Protein AF-A0A533VTF3-F1 (afdb_monomer)

Solvent-accessible surface area (backbone atoms only — not comparable to full-atom values): 7508 Å² total; per-residue (Å²): 134,86,76,54,56,72,49,76,43,59,49,99,84,70,46,69,62,28,38,35,45,36,54,82,82,50,96,46,65,35,36,41,32,25,39,70,87,67,48,78,66,32,37,39,39,52,51,90,55,98,87,55,78,64,34,36,38,29,29,40,98,90,36,89,52,34,44,35,46,60,42,75,90,67,39,39,33,38,31,25,42,94,86,39,75,28,34,39,37,36,52,48,94,55,97,54,94,87,53,67,45,79,47,76,79,41,100,64,66,63,65,59,56,53,49,51,51,53,54,49,52,52,54,56,55,61,72,77,107

Foldseek 3Di:
DDAWDKDFDADPVRHTQKIWTWDDPDPWTKIFIAGSVGDTQWIKTWDPDPPDDIKIFIDGPNHTAKIKDDDLLQQFIFIDGVNHTQKTWHQPPDPDPPDIDIDGHDPDDVSVVVVNNVSSVVVSVVVVD

Secondary structure (DSSP, 8-state):
-PPPPEEEEE-TTS-EEEEEEE-SS-SS-EEEEE-TTS-EEEEEEEE--SSS--EEEEEETTEEEEEEEEETTTTEEEEEETTEEEEEEEE-SSS-TT-EEEEE-SS--HHHHHHHHHHHHHHHHHTT-

Mean predicted aligned error: 5.8 Å

Nearest PDB structures (foldseek):
  3c5n-assembly2_B  TM=4.623E-01  e=7.988E-02  Homo sapiens
  4hbr-assembly4_D  TM=6.231E-01  e=2.881E+00  Bacteroides eggerthii DSM 20697
  6iys-assembly1_O-2  TM=2.498E-01  e=8.413E-01  Borreliella burgdorferi B31
  4fr9-assembly1_A  TM=4.194E-01  e=6.428E+00  Bacteroides fragilis NCTC 9343
  1yqf-assembly1_B  TM=2.178E-01  e=7.962E+00  Leishmania major

Radius of gyration: 14.44 Å; Cα contacts (8 Å, |Δi|>4): 236; chains: 1; bounding box: 33×39×39 Å

Sequence (129 aa):
LQFPAKFVVLDAKNAEIMHLNGKLLSIRREFDIYDPSGNLVGIMKKKLVKLIGSEYWVEKSGVDYMRIFGNFVEHDYRMEVDRVQVAQVHRKWVSIRDQFGVSITGNVDPRIVIGAVIAIEHEVTERRH

Structure (mmCIF, N/CA/C/O backbone):
data_AF-A0A533VTF3-F1
#
_entry.id   AF-A0A533VTF3-F1
#
loop_
_atom_site.group_PDB
_atom_site.id
_atom_site.type_symbol
_atom_site.label_at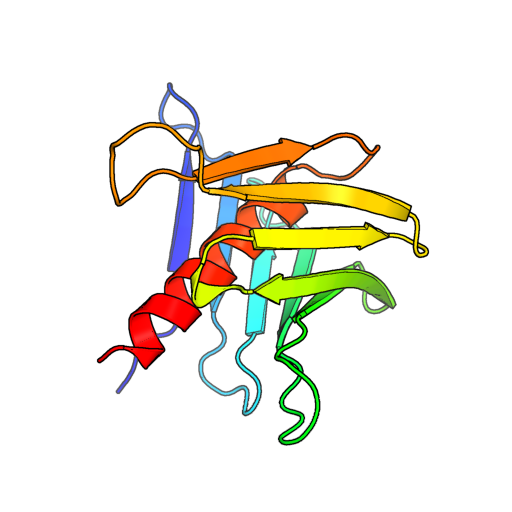om_id
_atom_site.label_alt_id
_atom_site.label_comp_id
_atom_site.label_asym_id
_atom_site.label_entity_id
_atom_site.label_seq_id
_atom_site.pdbx_PDB_ins_code
_atom_site.Cartn_x
_atom_site.Cartn_y
_atom_site.Cartn_z
_atom_site.occupancy
_atom_site.B_iso_or_equiv
_atom_site.auth_seq_id
_atom_site.auth_comp_id
_atom_site.auth_asym_id
_atom_site.auth_atom_id
_atom_site.pdbx_PDB_model_num
ATOM 1 N N . LEU A 1 1 ? 12.158 22.358 6.989 1.00 45.97 1 LEU A N 1
ATOM 2 C CA . LEU A 1 1 ? 11.044 21.926 6.118 1.00 45.97 1 LEU A CA 1
ATOM 3 C C . LEU A 1 1 ? 11.191 20.430 5.889 1.00 45.97 1 LEU A C 1
ATOM 5 O O . LEU A 1 1 ? 12.237 20.029 5.400 1.00 45.97 1 LEU A O 1
ATOM 9 N N . GLN A 1 2 ? 10.211 19.615 6.285 1.00 58.19 2 GLN A N 1
ATOM 10 C CA . GLN A 1 2 ? 10.173 18.203 5.887 1.00 58.19 2 GLN A CA 1
ATOM 11 C C . GLN A 1 2 ? 9.632 18.164 4.456 1.00 58.19 2 GLN A C 1
ATOM 13 O O . GLN A 1 2 ? 8.591 18.760 4.198 1.00 58.19 2 GLN A O 1
ATOM 18 N N . PHE A 1 3 ? 10.360 17.563 3.518 1.00 69.81 3 PHE A N 1
ATOM 19 C CA . PHE A 1 3 ? 9.859 17.358 2.159 1.00 69.81 3 PHE A CA 1
ATOM 20 C C . PH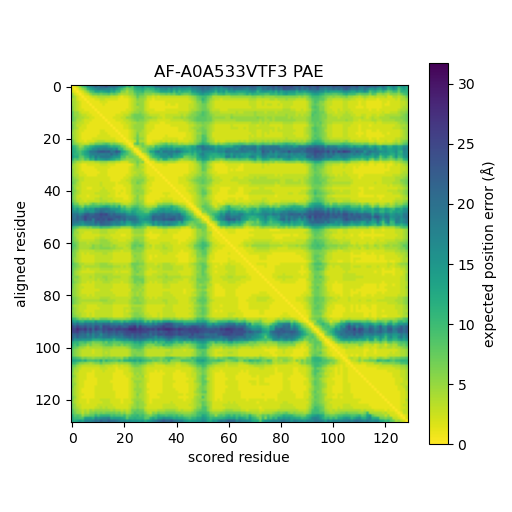E A 1 3 ? 8.912 16.151 2.143 1.00 69.81 3 PHE A C 1
ATOM 22 O O . PHE A 1 3 ? 9.129 15.213 2.912 1.00 69.81 3 PHE A O 1
ATOM 29 N N . PRO A 1 4 ? 7.871 16.151 1.293 1.00 80.94 4 PRO A N 1
ATOM 30 C CA . PRO A 1 4 ? 6.978 15.008 1.205 1.00 80.94 4 PRO A CA 1
ATOM 31 C C . PRO A 1 4 ? 7.747 13.808 0.650 1.00 80.94 4 PRO A C 1
ATOM 33 O O . PRO A 1 4 ? 8.438 13.932 -0.365 1.00 80.94 4 PRO A O 1
ATOM 36 N N . ALA A 1 5 ? 7.630 12.656 1.312 1.00 88.56 5 ALA A N 1
ATOM 37 C CA . ALA A 1 5 ? 8.280 11.432 0.866 1.00 88.56 5 ALA A CA 1
ATOM 38 C C . ALA A 1 5 ? 7.777 11.028 -0.527 1.00 88.56 5 ALA A C 1
ATOM 40 O O . ALA A 1 5 ? 6.579 11.095 -0.810 1.00 88.56 5 ALA A O 1
ATOM 41 N N . LYS A 1 6 ? 8.697 10.600 -1.393 1.00 93.44 6 LYS A N 1
ATOM 42 C CA . LYS A 1 6 ? 8.390 10.075 -2.724 1.00 93.44 6 LYS A CA 1
ATOM 43 C C . LYS A 1 6 ? 9.108 8.755 -2.927 1.00 93.44 6 LYS A C 1
ATOM 45 O O . LYS A 1 6 ? 10.297 8.657 -2.633 1.00 93.44 6 LYS A O 1
ATOM 50 N N . PHE A 1 7 ? 8.393 7.773 -3.459 1.00 96.19 7 PHE A N 1
ATOM 51 C CA . PHE A 1 7 ? 8.939 6.455 -3.769 1.00 96.19 7 PHE A CA 1
ATOM 52 C C . PHE A 1 7 ? 8.577 6.073 -5.197 1.00 96.19 7 PHE A C 1
ATOM 54 O O . PHE A 1 7 ? 7.464 6.339 -5.637 1.00 96.19 7 PHE A O 1
ATOM 61 N N . VAL A 1 8 ? 9.499 5.425 -5.903 1.00 97.81 8 VAL A N 1
ATOM 62 C CA . VAL A 1 8 ? 9.266 4.847 -7.231 1.00 97.81 8 VAL A CA 1
ATOM 63 C C . VAL A 1 8 ? 9.618 3.371 -7.146 1.00 97.81 8 VAL A C 1
ATOM 65 O O . VAL A 1 8 ? 10.669 3.017 -6.610 1.00 97.81 8 VAL A O 1
ATOM 68 N N . VAL A 1 9 ? 8.733 2.511 -7.641 1.00 97.44 9 VAL A N 1
ATOM 69 C CA . VAL A 1 9 ? 8.962 1.068 -7.706 1.00 97.44 9 VAL A CA 1
ATOM 70 C C . VAL A 1 9 ? 9.205 0.679 -9.148 1.00 97.44 9 VAL A C 1
ATOM 72 O O . VAL A 1 9 ? 8.386 0.955 -10.025 1.00 97.44 9 VAL A O 1
ATOM 75 N N . LEU A 1 10 ? 10.341 0.029 -9.366 1.00 97.88 10 LEU A N 1
ATOM 76 C CA . LEU A 1 10 ? 10.808 -0.402 -10.672 1.00 97.88 10 LEU A CA 1
ATOM 77 C C . LEU A 1 10 ? 10.761 -1.927 -10.778 1.00 97.88 10 LEU A C 1
ATOM 79 O O . LEU A 1 10 ? 10.889 -2.636 -9.777 1.00 97.88 10 LEU A O 1
ATOM 83 N N . ASP A 1 11 ? 10.613 -2.429 -11.997 1.00 96.25 11 ASP A N 1
ATOM 84 C CA . ASP A 1 11 ? 10.877 -3.828 -12.308 1.00 96.25 11 ASP A CA 1
ATOM 85 C C . ASP A 1 11 ? 12.386 -4.108 -12.451 1.00 96.25 11 ASP A C 1
ATOM 87 O O . ASP A 1 11 ? 13.237 -3.222 -12.353 1.00 96.25 11 ASP A O 1
ATOM 91 N N . ALA A 1 12 ? 12.735 -5.368 -12.726 1.00 96.50 12 ALA A N 1
ATOM 92 C CA . ALA A 1 12 ? 14.124 -5.793 -12.913 1.00 96.50 12 ALA A CA 1
ATOM 93 C C . ALA A 1 12 ? 14.817 -5.178 -14.148 1.00 96.50 12 ALA A C 1
ATOM 95 O O . ALA A 1 12 ? 16.031 -5.302 -14.296 1.00 96.50 12 ALA A O 1
ATOM 96 N N . LYS A 1 13 ? 14.059 -4.547 -15.051 1.00 97.50 13 LYS A N 1
ATOM 97 C CA . LYS A 1 13 ? 14.547 -3.853 -16.248 1.00 97.50 13 LYS A CA 1
ATOM 98 C C . LYS A 1 13 ? 14.560 -2.329 -16.063 1.00 97.50 13 LYS A C 1
ATOM 100 O O . LYS A 1 13 ? 14.783 -1.618 -17.040 1.00 97.50 13 LYS A O 1
ATOM 105 N N . ASN A 1 14 ? 14.363 -1.834 -14.837 1.00 96.69 14 ASN A N 1
ATOM 106 C CA . ASN A 1 14 ? 14.236 -0.416 -14.488 1.00 96.69 14 ASN A CA 1
ATOM 107 C C . ASN A 1 14 ? 13.014 0.294 -15.099 1.00 96.69 14 ASN A C 1
ATOM 109 O O . ASN A 1 14 ? 12.996 1.523 -15.170 1.00 96.69 14 ASN A O 1
ATOM 113 N N . ALA A 1 15 ? 11.988 -0.442 -15.527 1.00 97.69 15 ALA A N 1
ATOM 114 C CA . ALA A 1 15 ? 10.720 0.155 -15.926 1.00 97.69 15 ALA A CA 1
ATOM 115 C C . ALA A 1 15 ? 9.860 0.442 -14.689 1.00 97.69 15 ALA A C 1
ATOM 117 O O . ALA A 1 15 ? 9.789 -0.370 -13.767 1.00 97.69 15 ALA A O 1
ATOM 118 N N . GLU A 1 16 ? 9.194 1.595 -14.664 1.00 97.88 16 GLU A N 1
ATOM 119 C CA . GLU A 1 16 ? 8.312 1.967 -13.559 1.00 97.88 16 GLU A CA 1
ATOM 120 C C . GLU A 1 16 ? 7.058 1.084 -13.510 1.00 97.88 16 GLU A C 1
ATOM 122 O O . GLU A 1 16 ? 6.380 0.878 -14.515 1.00 97.88 16 GLU A O 1
ATOM 127 N N . ILE A 1 17 ? 6.741 0.588 -12.312 1.00 98.19 17 ILE A N 1
ATOM 128 C CA . ILE A 1 17 ? 5.534 -0.192 -12.005 1.00 98.19 17 ILE A CA 1
ATOM 129 C C . ILE A 1 17 ? 4.512 0.639 -11.226 1.00 98.19 17 ILE A C 1
ATOM 131 O O . ILE A 1 17 ? 3.305 0.438 -11.383 1.00 98.19 17 ILE A O 1
ATOM 135 N N . MET A 1 18 ? 4.986 1.552 -10.380 1.00 98.31 18 MET A N 1
ATOM 136 C CA . MET A 1 18 ? 4.172 2.514 -9.640 1.00 98.31 18 MET A CA 1
ATOM 137 C C . MET A 1 18 ? 5.054 3.575 -8.983 1.00 98.31 18 MET A C 1
ATOM 139 O O . MET A 1 18 ? 6.253 3.361 -8.775 1.00 98.31 18 MET A O 1
ATOM 143 N N . HIS A 1 19 ? 4.430 4.653 -8.524 1.00 98.12 19 HIS A N 1
ATOM 144 C CA . HIS A 1 19 ? 5.053 5.598 -7.608 1.00 98.12 19 HIS A CA 1
ATOM 145 C C . HIS A 1 19 ? 4.093 6.030 -6.499 1.00 98.12 19 HIS A C 1
ATOM 147 O O . HIS A 1 19 ? 2.869 5.939 -6.621 1.00 98.12 19 HIS A O 1
ATOM 153 N N . LEU A 1 20 ? 4.673 6.481 -5.390 1.00 96.88 20 LE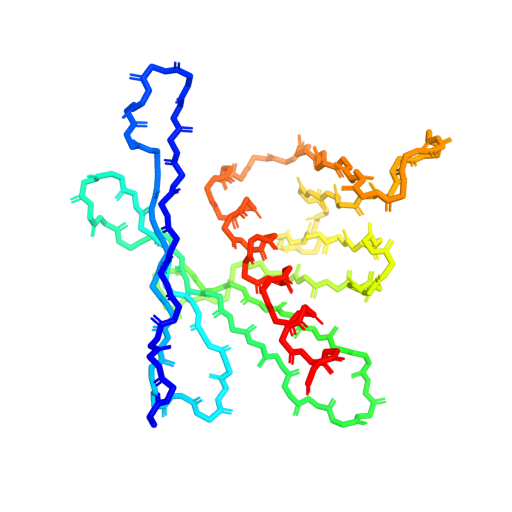U A N 1
ATOM 154 C CA . LEU A 1 20 ? 3.965 6.966 -4.218 1.00 96.88 20 LEU A CA 1
ATOM 155 C C . LEU A 1 20 ? 4.364 8.403 -3.919 1.00 96.88 20 LEU A C 1
ATOM 157 O O . LEU A 1 20 ? 5.553 8.724 -3.882 1.00 96.88 20 LEU A O 1
ATOM 161 N N . ASN A 1 21 ? 3.369 9.231 -3.614 1.00 94.75 21 ASN A N 1
ATOM 162 C CA . ASN A 1 21 ? 3.566 10.607 -3.178 1.00 94.75 21 ASN A CA 1
ATOM 163 C C . ASN A 1 21 ? 2.949 10.800 -1.788 1.00 94.75 21 ASN A C 1
ATOM 165 O O . ASN A 1 21 ? 1.734 10.696 -1.618 1.00 94.75 21 ASN A O 1
ATOM 169 N N . GLY A 1 22 ? 3.782 11.098 -0.793 1.00 90.44 22 GLY A N 1
ATOM 170 C CA . GLY A 1 22 ? 3.335 11.523 0.531 1.00 90.44 22 GLY A CA 1
ATOM 171 C C . GLY A 1 22 ? 2.783 12.951 0.496 1.00 90.44 22 GLY A C 1
ATOM 172 O O . GLY A 1 22 ? 3.275 13.798 -0.252 1.00 90.44 22 GLY A O 1
ATOM 173 N N . LYS A 1 23 ? 1.766 13.254 1.308 1.00 84.62 23 LYS A N 1
ATOM 174 C CA . LYS A 1 23 ? 1.191 14.610 1.380 1.00 84.62 23 LYS A CA 1
ATOM 175 C C . LYS A 1 23 ? 1.855 15.471 2.457 1.00 84.62 23 LYS A C 1
ATOM 177 O O . LYS A 1 23 ? 2.053 15.041 3.586 1.00 84.62 23 LYS A O 1
ATOM 182 N N . LEU A 1 24 ? 2.166 16.721 2.092 1.00 59.09 24 LEU A N 1
ATOM 183 C CA . LEU A 1 24 ? 2.923 17.684 2.912 1.00 59.09 24 LEU A CA 1
ATOM 184 C C . LEU A 1 24 ? 2.097 18.352 4.030 1.00 59.09 24 LEU A C 1
ATOM 186 O O . LEU A 1 24 ? 2.661 18.845 5.000 1.00 59.09 24 LEU A O 1
ATOM 190 N N . LEU A 1 25 ? 0.768 18.408 3.879 1.00 56.06 25 LEU A N 1
ATOM 191 C CA . LEU A 1 25 ? -0.137 19.217 4.716 1.00 56.06 25 LEU A CA 1
ATOM 192 C C . LEU A 1 25 ? -1.243 18.405 5.398 1.00 56.06 25 LEU A C 1
ATOM 194 O O . LEU A 1 25 ? -2.172 18.971 5.975 1.00 56.06 25 LEU A O 1
ATOM 198 N N . SER A 1 26 ? -1.191 17.079 5.328 1.00 55.50 26 SER A N 1
ATOM 199 C CA . SER A 1 26 ? -2.216 16.257 5.948 1.00 55.50 26 SER A CA 1
ATOM 200 C C . SER A 1 26 ? -1.865 16.026 7.424 1.00 55.50 26 SER A C 1
ATOM 202 O O . SER A 1 26 ? -0.849 15.432 7.772 1.00 55.50 26 SER A O 1
ATOM 204 N N . ILE A 1 27 ? -2.744 16.485 8.324 1.00 53.72 27 ILE A N 1
ATOM 205 C CA . ILE A 1 27 ? -2.692 16.175 9.771 1.00 53.72 27 ILE A CA 1
ATOM 206 C C . ILE A 1 27 ? -2.622 14.649 9.994 1.00 53.72 27 ILE A C 1
ATOM 208 O O . ILE A 1 27 ? -2.075 14.156 10.980 1.00 53.72 27 ILE A O 1
ATOM 212 N N . ARG A 1 28 ? -3.186 13.893 9.048 1.00 60.41 28 ARG A N 1
ATOM 213 C CA . ARG A 1 28 ? -3.091 12.439 8.916 1.00 60.41 28 ARG A CA 1
ATOM 214 C C . ARG A 1 28 ? -1.977 12.143 7.926 1.00 60.41 28 ARG A C 1
ATOM 216 O O . ARG A 1 28 ? -2.004 12.703 6.848 1.00 60.41 28 ARG A O 1
ATOM 223 N N . ARG A 1 29 ? -1.019 11.277 8.229 1.00 74.81 29 ARG A N 1
ATOM 224 C CA . ARG A 1 29 ? -0.046 10.851 7.215 1.00 74.81 29 ARG A CA 1
ATOM 225 C C . ARG A 1 29 ? -0.797 10.104 6.096 1.00 74.81 29 ARG A C 1
ATOM 227 O O . ARG A 1 29 ? -1.548 9.170 6.391 1.00 74.81 29 ARG A O 1
ATOM 234 N N . GLU A 1 30 ? -0.683 10.598 4.862 1.00 88.56 30 GLU A N 1
ATOM 235 C CA . GLU 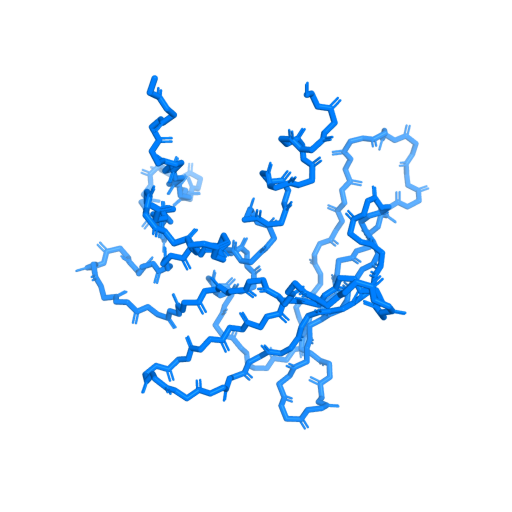A 1 30 ? -1.366 10.070 3.673 1.00 88.56 30 GLU A CA 1
ATOM 236 C C . GLU A 1 30 ? -0.370 9.845 2.535 1.00 88.56 30 GLU A C 1
ATOM 238 O O . GLU A 1 30 ? 0.523 10.670 2.317 1.00 88.56 30 GLU A O 1
ATOM 243 N N . PHE A 1 31 ? -0.577 8.757 1.793 1.00 93.88 31 PHE A N 1
ATOM 244 C CA . PHE A 1 31 ? 0.176 8.411 0.591 1.00 93.88 31 PHE A CA 1
ATOM 245 C C . PHE A 1 31 ? -0.780 8.165 -0.570 1.00 93.88 31 PHE A C 1
ATOM 247 O O . PHE A 1 31 ? -1.656 7.305 -0.486 1.00 93.88 31 PHE A O 1
ATOM 254 N N . ASP A 1 32 ? -0.577 8.889 -1.664 1.00 95.88 32 ASP A N 1
ATOM 255 C CA . ASP A 1 32 ? -1.232 8.604 -2.935 1.00 95.88 32 ASP A CA 1
ATOM 256 C C . ASP A 1 32 ? -0.392 7.579 -3.708 1.00 95.88 32 ASP A C 1
ATOM 258 O O . ASP A 1 32 ? 0.826 7.736 -3.812 1.00 95.88 32 ASP A O 1
ATOM 262 N N . ILE A 1 33 ? -1.038 6.547 -4.249 1.00 97.62 33 ILE A N 1
ATOM 263 C CA . ILE A 1 33 ? -0.417 5.468 -5.023 1.00 97.62 33 ILE A CA 1
ATOM 264 C C . ILE A 1 33 ? -0.883 5.595 -6.473 1.00 97.62 33 ILE A C 1
ATOM 266 O O . ILE A 1 33 ? -2.090 5.601 -6.736 1.00 97.62 33 ILE A O 1
ATOM 270 N N . TYR A 1 34 ? 0.062 5.653 -7.407 1.00 98.12 34 TYR A N 1
ATOM 271 C CA . TYR A 1 34 ? -0.198 5.839 -8.833 1.00 98.12 34 TYR A CA 1
ATOM 272 C C . TYR A 1 34 ? 0.320 4.663 -9.658 1.00 98.12 34 TYR A C 1
ATOM 274 O O . TYR A 1 34 ? 1.330 4.049 -9.313 1.00 98.12 34 TYR A O 1
ATOM 282 N N . ASP A 1 35 ? -0.354 4.360 -10.764 1.00 97.69 35 ASP A N 1
ATOM 283 C CA . ASP A 1 35 ? 0.195 3.486 -11.802 1.00 97.69 35 ASP A CA 1
ATOM 284 C C . ASP A 1 35 ? 1.245 4.220 -12.675 1.00 97.69 35 ASP A C 1
ATOM 286 O O . ASP A 1 35 ? 1.396 5.440 -12.557 1.00 97.69 35 ASP A O 1
ATOM 290 N N . PRO A 1 36 ? 1.960 3.520 -13.582 1.00 97.19 36 PRO A N 1
ATOM 291 C CA . PRO A 1 36 ? 2.984 4.145 -14.429 1.00 97.19 36 PRO A CA 1
ATOM 292 C C . PRO A 1 36 ? 2.433 5.177 -15.418 1.00 97.19 36 PRO A C 1
ATOM 294 O O . PRO A 1 36 ? 3.186 5.960 -15.986 1.00 97.19 36 PRO A O 1
ATOM 297 N N . SER A 1 37 ? 1.122 5.159 -15.677 1.00 97.31 37 SER A N 1
ATOM 298 C CA . SER A 1 37 ? 0.446 6.138 -16.533 1.00 97.31 37 SER A CA 1
ATOM 299 C C . SER A 1 37 ? 0.007 7.387 -15.759 1.00 97.31 37 SER A C 1
ATOM 301 O O . SER A 1 37 ? -0.523 8.316 -16.362 1.00 97.31 37 SER A O 1
ATOM 303 N N . GLY A 1 38 ? 0.229 7.430 -14.441 1.00 96.50 38 GLY A N 1
ATOM 304 C CA . GLY A 1 38 ? -0.157 8.537 -13.572 1.00 96.50 38 GLY A CA 1
ATOM 305 C C . GLY A 1 38 ? -1.599 8.465 -13.069 1.00 96.50 38 GLY A C 1
ATOM 306 O O . GLY A 1 38 ? -2.083 9.432 -12.481 1.00 96.50 38 GLY A O 1
ATOM 307 N N . ASN A 1 39 ? -2.303 7.344 -13.256 1.00 97.19 39 ASN A N 1
ATOM 308 C CA . ASN A 1 39 ? -3.640 7.181 -12.693 1.00 97.19 39 ASN A CA 1
ATOM 309 C C . ASN A 1 39 ? -3.544 6.856 -11.203 1.00 97.19 39 ASN A C 1
ATOM 311 O O . ASN A 1 39 ? -2.799 5.963 -10.797 1.00 97.19 39 ASN A O 1
ATOM 315 N N . LEU A 1 40 ? -4.346 7.539 -10.389 1.00 97.19 40 LEU A N 1
ATOM 316 C CA . LEU A 1 40 ? -4.456 7.253 -8.963 1.00 97.19 40 LEU A CA 1
ATOM 317 C C . LEU A 1 40 ? -5.160 5.904 -8.754 1.00 97.19 40 LEU A C 1
ATOM 319 O O . LEU A 1 40 ? -6.343 5.759 -9.067 1.00 97.19 40 LEU A O 1
ATOM 323 N N . VAL A 1 41 ? -4.447 4.928 -8.193 1.00 97.19 41 VAL A N 1
ATOM 324 C CA . VAL A 1 41 ? -4.983 3.581 -7.931 1.00 97.19 41 VAL A CA 1
ATOM 325 C C . VAL A 1 41 ? -5.444 3.394 -6.489 1.00 97.19 41 VAL A C 1
ATOM 327 O O . VAL A 1 41 ? -6.294 2.541 -6.227 1.00 97.19 41 VAL A O 1
ATOM 330 N N . GLY A 1 42 ? -4.936 4.203 -5.558 1.00 96.62 42 GLY A N 1
ATOM 331 C CA . GLY A 1 42 ? -5.377 4.188 -4.168 1.00 96.62 42 GLY A CA 1
ATOM 332 C C . GLY A 1 42 ? -4.795 5.330 -3.343 1.00 96.62 42 GLY A C 1
ATOM 333 O O . GLY A 1 42 ? -3.746 5.879 -3.673 1.00 96.62 42 GLY A O 1
ATOM 334 N N . ILE A 1 43 ? -5.480 5.673 -2.256 1.00 95.50 43 ILE A N 1
ATOM 335 C CA . ILE A 1 43 ? -5.008 6.623 -1.246 1.00 95.50 43 ILE A CA 1
ATOM 336 C C . ILE A 1 43 ? -4.923 5.886 0.080 1.00 95.50 43 ILE A C 1
ATOM 338 O O . ILE A 1 43 ? -5.945 5.483 0.633 1.00 95.50 43 ILE A O 1
ATOM 342 N N . MET A 1 44 ? -3.718 5.728 0.609 1.00 94.25 44 MET A N 1
ATOM 343 C CA . MET A 1 44 ? -3.508 5.165 1.933 1.00 94.25 44 MET A CA 1
ATOM 344 C C . MET A 1 44 ? -3.594 6.251 3.000 1.00 94.25 44 MET A C 1
ATOM 346 O O . MET A 1 44 ? -2.990 7.317 2.871 1.00 94.25 44 MET A O 1
ATOM 350 N N . LYS A 1 45 ? -4.300 5.954 4.091 1.00 90.50 45 LYS A N 1
ATOM 351 C CA . LYS A 1 45 ? -4.479 6.852 5.230 1.00 90.50 45 LYS A CA 1
ATOM 352 C C . LYS A 1 45 ? -4.250 6.118 6.543 1.00 90.50 45 LYS A C 1
ATOM 354 O O . LYS A 1 45 ? -4.619 4.953 6.704 1.00 90.50 45 LYS A O 1
ATOM 359 N N . LYS A 1 46 ? -3.688 6.825 7.524 1.00 84.50 46 LYS A N 1
ATOM 360 C CA . LYS A 1 46 ? -3.538 6.315 8.890 1.00 84.50 46 LYS A CA 1
ATOM 361 C C . LYS A 1 46 ? -4.690 6.724 9.799 1.00 84.50 46 LYS A C 1
ATOM 363 O O . LYS A 1 46 ? -5.052 7.901 9.903 1.00 84.50 46 LYS A O 1
ATOM 368 N N . LYS A 1 47 ? -5.194 5.768 10.576 1.00 74.31 47 LYS A N 1
ATOM 369 C CA . LYS A 1 47 ? -6.115 6.021 11.684 1.00 74.31 47 LYS A CA 1
ATOM 370 C C . LYS A 1 47 ? -5.320 6.425 12.918 1.00 74.31 47 LYS A C 1
ATOM 372 O O . LYS A 1 47 ? -4.555 5.647 13.479 1.00 74.31 47 LYS A O 1
ATOM 377 N N . LEU A 1 48 ? -5.503 7.670 13.345 1.00 63.41 48 LEU A N 1
ATOM 378 C CA . LEU A 1 48 ? -4.907 8.217 14.562 1.00 63.41 48 LEU A CA 1
ATOM 379 C C . LEU A 1 48 ? -5.898 8.086 15.728 1.00 63.41 48 LEU A C 1
ATOM 381 O O . LEU A 1 48 ? -6.426 9.087 16.204 1.00 63.41 48 LEU A O 1
ATOM 385 N N . VAL A 1 49 ? -6.198 6.862 16.171 1.00 57.34 49 VAL A N 1
ATOM 386 C CA . VAL A 1 49 ? -6.937 6.646 17.430 1.00 57.34 49 VAL A CA 1
ATOM 387 C C . VAL A 1 49 ? -5.936 6.304 18.527 1.00 57.34 49 VAL A C 1
ATOM 389 O O . VAL A 1 49 ? -5.108 5.421 18.351 1.00 57.34 49 VAL A O 1
ATOM 392 N N . LYS A 1 50 ? -5.988 7.013 19.660 1.00 49.59 50 LYS A N 1
ATOM 393 C CA . LYS A 1 50 ? -5.019 6.865 20.764 1.00 49.59 50 LYS A CA 1
ATOM 394 C C . LYS A 1 50 ? -5.207 5.598 21.624 1.00 49.59 50 LYS A C 1
ATOM 396 O O . LYS A 1 50 ? -4.369 5.351 22.478 1.00 49.59 50 LYS A O 1
ATOM 401 N N . LEU A 1 51 ? -6.287 4.830 21.438 1.00 43.22 51 LEU A N 1
ATOM 402 C CA . LEU A 1 51 ? -6.714 3.771 22.376 1.00 43.22 51 LEU A CA 1
ATOM 403 C C . LEU A 1 51 ? -6.761 2.345 21.806 1.00 43.22 51 LEU A C 1
ATOM 405 O O . LEU A 1 51 ? -6.810 1.392 22.573 1.00 43.22 51 LEU A O 1
ATOM 409 N N . ILE A 1 52 ? -6.767 2.182 20.487 1.00 49.03 52 ILE A N 1
ATOM 410 C CA . ILE A 1 52 ? -6.848 0.882 19.807 1.00 49.03 52 ILE A CA 1
ATOM 411 C C . ILE A 1 52 ? -5.714 0.911 18.789 1.00 49.03 52 ILE A C 1
ATOM 413 O O . ILE A 1 52 ? -5.501 1.967 18.193 1.00 49.03 52 ILE A O 1
ATOM 417 N N . GLY A 1 53 ? -4.947 -0.176 18.668 1.00 58.91 53 GLY A N 1
ATOM 418 C CA . GLY A 1 53 ? -3.725 -0.244 17.860 1.00 58.91 53 GLY A CA 1
ATOM 419 C C . GLY A 1 53 ? -3.836 0.467 16.509 1.00 58.91 53 GLY A C 1
ATOM 420 O O . GLY A 1 53 ? -4.917 0.577 15.932 1.00 58.91 53 GLY A O 1
ATOM 421 N N . SER A 1 54 ? -2.708 0.988 16.019 1.00 69.88 54 SER A N 1
ATOM 422 C CA . SER A 1 54 ? -2.665 1.658 14.720 1.00 69.88 54 SER A CA 1
ATOM 423 C C . SER A 1 54 ? -3.375 0.812 13.660 1.00 69.88 54 SER A C 1
ATOM 425 O O . SER A 1 54 ? -3.172 -0.395 13.575 1.00 69.88 54 SER A O 1
ATOM 427 N N . GLU A 1 55 ? -4.213 1.460 12.865 1.00 85.19 55 GLU A N 1
ATOM 428 C CA . GLU A 1 55 ? -4.931 0.866 11.743 1.00 85.19 55 GLU A CA 1
ATOM 429 C C . GLU A 1 55 ? -4.668 1.780 10.550 1.00 85.19 55 GLU A C 1
ATOM 431 O O . GLU A 1 55 ? -4.681 3.009 10.695 1.00 85.19 55 GLU A O 1
ATOM 436 N N . TYR A 1 56 ? -4.421 1.203 9.382 1.00 92.12 56 TYR A N 1
ATOM 437 C CA . TYR A 1 56 ? -4.432 1.955 8.134 1.00 92.12 56 TYR A CA 1
ATOM 438 C C . TYR A 1 56 ? -5.624 1.513 7.300 1.00 92.12 56 TYR A C 1
ATOM 440 O O . TYR A 1 56 ? -6.122 0.395 7.439 1.00 92.12 56 TYR A O 1
ATOM 448 N N . TRP A 1 57 ? -6.073 2.393 6.419 1.00 94.31 57 TRP A N 1
ATOM 449 C CA . TRP A 1 57 ? -7.014 2.022 5.377 1.00 94.31 57 TRP A CA 1
ATOM 450 C C . TRP A 1 57 ? -6.568 2.589 4.038 1.00 94.31 57 TRP A C 1
ATOM 452 O O . TRP A 1 57 ? -5.795 3.548 3.982 1.00 94.31 57 TRP A O 1
ATOM 462 N N . VAL A 1 58 ? -7.054 1.979 2.965 1.00 96.12 58 VAL A N 1
ATOM 463 C CA . VAL A 1 58 ? -6.888 2.470 1.601 1.00 96.12 58 VAL A CA 1
ATOM 464 C C . VAL A 1 58 ? -8.258 2.824 1.054 1.00 96.12 58 VAL A C 1
ATOM 466 O O . VAL A 1 58 ? -9.200 2.043 1.175 1.00 96.12 58 VAL A O 1
ATOM 469 N N . GLU A 1 59 ? -8.354 3.991 0.431 1.00 95.56 59 GLU A N 1
ATOM 470 C CA . GLU A 1 59 ? -9.497 4.388 -0.381 1.00 95.56 59 GLU A CA 1
ATOM 471 C C . GLU A 1 59 ? -9.189 4.181 -1.863 1.00 95.56 59 GLU A C 1
ATOM 473 O O . GLU A 1 59 ? -8.093 4.498 -2.329 1.00 95.56 59 GLU A O 1
ATOM 478 N N . LYS A 1 60 ? -10.176 3.703 -2.620 1.00 95.12 60 LYS A N 1
ATOM 479 C CA . LYS A 1 60 ? -10.133 3.618 -4.081 1.00 95.12 60 LYS A CA 1
ATOM 480 C C . LYS A 1 60 ? -11.317 4.392 -4.636 1.00 95.12 60 LYS A C 1
ATOM 482 O O . LYS A 1 60 ? -12.437 4.186 -4.190 1.00 95.12 60 LYS A O 1
ATOM 487 N N . SER A 1 61 ? -11.081 5.314 -5.568 1.00 92.81 61 SER A N 1
ATOM 488 C CA . SER A 1 61 ? -12.150 6.148 -6.151 1.00 92.81 61 SER A CA 1
ATOM 489 C C . SER A 1 61 ? -13.032 6.855 -5.101 1.00 92.81 61 SER A C 1
ATOM 491 O O . SER A 1 61 ? -14.229 7.028 -5.304 1.00 92.81 61 SER A O 1
ATOM 493 N N . GLY A 1 62 ? -12.444 7.249 -3.965 1.00 90.75 62 GLY A N 1
ATOM 494 C CA . GLY A 1 62 ? -13.141 7.944 -2.877 1.00 90.75 62 GLY A CA 1
ATOM 495 C C . GLY A 1 62 ? -13.955 7.055 -1.929 1.00 90.75 62 GLY A C 1
ATOM 496 O O . GLY A 1 62 ? -14.604 7.589 -1.033 1.00 90.75 62 GLY A O 1
ATOM 497 N N . VAL A 1 63 ? -13.920 5.727 -2.086 1.00 93.62 63 VAL A N 1
ATOM 498 C CA . VAL A 1 63 ? -14.594 4.780 -1.183 1.00 93.62 63 VAL A CA 1
ATOM 499 C C . VAL A 1 63 ? -13.589 3.927 -0.415 1.00 93.62 63 VAL A C 1
ATOM 501 O O . VAL A 1 63 ? -12.507 3.634 -0.922 1.00 93.62 63 VAL A O 1
ATOM 504 N N . ASP A 1 64 ? -13.946 3.536 0.813 1.00 94.50 64 ASP A N 1
ATOM 505 C CA . ASP A 1 64 ? -13.172 2.578 1.611 1.00 94.50 64 ASP A CA 1
ATOM 506 C C . ASP A 1 64 ? -13.031 1.263 0.838 1.00 94.50 64 ASP A C 1
ATOM 508 O O . ASP A 1 64 ? -14.011 0.742 0.307 1.00 94.50 64 ASP A O 1
ATOM 512 N N . TYR A 1 65 ? -11.802 0.769 0.737 1.00 96.44 65 TYR A N 1
ATOM 513 C CA . TYR A 1 65 ? -11.464 -0.386 -0.084 1.00 96.44 65 TYR A CA 1
ATOM 514 C C . TYR A 1 65 ? -10.750 -1.475 0.714 1.00 96.44 65 TYR A C 1
ATOM 516 O O . TYR A 1 65 ? -11.097 -2.648 0.607 1.00 96.44 65 TYR A O 1
ATOM 524 N N . MET A 1 66 ? -9.750 -1.103 1.514 1.00 96.94 66 MET A N 1
ATOM 525 C CA . MET A 1 66 ? -8.909 -2.060 2.231 1.00 96.94 66 MET A CA 1
ATOM 526 C C . MET A 1 66 ? -8.629 -1.582 3.649 1.00 96.94 66 MET A C 1
ATOM 528 O O . MET A 1 66 ? -8.288 -0.419 3.861 1.00 96.94 66 MET A O 1
ATOM 532 N N . ARG A 1 67 ? -8.688 -2.504 4.610 1.00 95.94 67 ARG A N 1
ATOM 533 C CA . ARG A 1 67 ? -8.272 -2.292 6.001 1.00 95.94 67 ARG A CA 1
ATOM 534 C C . ARG A 1 67 ? -6.979 -3.041 6.288 1.00 95.94 67 ARG A C 1
ATOM 536 O O . ARG A 1 67 ? -6.801 -4.166 5.831 1.00 95.94 67 ARG A O 1
ATOM 543 N N . ILE A 1 68 ? -6.086 -2.417 7.053 1.00 95.81 68 ILE A N 1
ATOM 544 C CA . ILE A 1 68 ? -4.771 -2.966 7.391 1.00 95.81 68 ILE A CA 1
ATOM 545 C C . ILE A 1 68 ? -4.533 -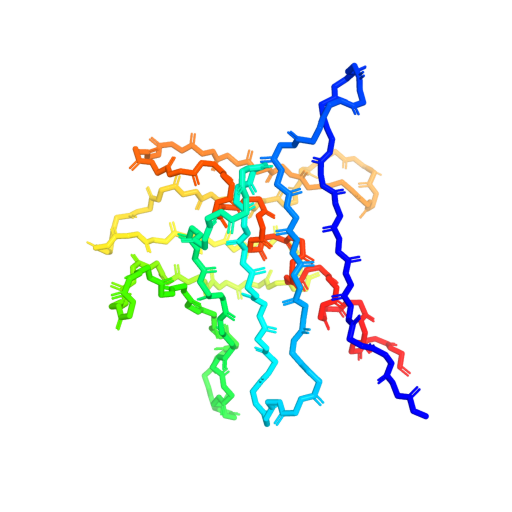2.844 8.890 1.00 95.81 68 ILE A C 1
ATOM 547 O O . ILE A 1 68 ? -4.631 -1.754 9.463 1.00 95.81 68 ILE A O 1
ATOM 551 N N . PHE A 1 69 ? -4.202 -3.962 9.526 1.00 92.69 69 PHE A N 1
ATOM 552 C CA . PHE A 1 69 ? -4.087 -4.043 10.976 1.00 92.69 69 PHE A CA 1
ATOM 553 C C . PHE A 1 69 ? -3.186 -5.196 11.422 1.00 92.69 69 PHE A C 1
ATOM 555 O O . PHE A 1 69 ? -2.993 -6.177 10.703 1.00 92.69 69 PHE A O 1
ATOM 562 N N . GLY A 1 70 ? -2.625 -5.056 12.623 1.00 91.44 70 GLY A N 1
ATOM 563 C CA . GLY A 1 70 ? -1.637 -5.968 13.198 1.00 91.44 70 GLY A CA 1
ATOM 564 C C . GLY A 1 70 ? -0.499 -5.204 13.873 1.00 91.44 70 GLY A C 1
ATOM 565 O O . GLY A 1 70 ? -0.648 -4.033 14.236 1.00 91.44 70 GLY A O 1
ATOM 566 N N . ASN A 1 71 ? 0.644 -5.864 14.033 1.00 89.94 71 ASN A N 1
ATOM 567 C CA . ASN A 1 71 ? 1.869 -5.272 14.543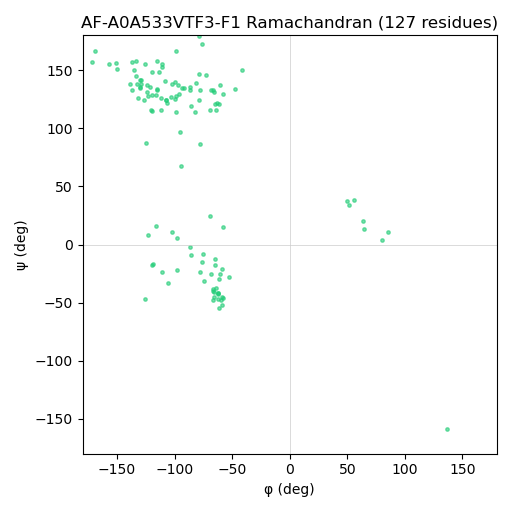 1.00 89.94 71 ASN A CA 1
ATOM 568 C C . ASN A 1 71 ? 2.782 -4.813 13.393 1.00 89.94 71 ASN A C 1
ATOM 570 O O . ASN A 1 71 ? 3.580 -5.576 12.849 1.00 89.94 71 ASN A O 1
ATOM 574 N N . PHE A 1 72 ? 2.710 -3.526 13.051 1.00 89.38 72 PHE A N 1
ATOM 575 C CA . PHE A 1 72 ? 3.563 -2.942 12.008 1.00 89.38 72 PHE A CA 1
ATOM 576 C C . PHE A 1 72 ? 5.041 -2.855 12.389 1.00 89.38 72 PHE A C 1
ATOM 578 O O . PHE A 1 72 ? 5.891 -2.825 11.511 1.00 89.38 72 PHE A O 1
ATOM 585 N N . VAL A 1 73 ? 5.359 -2.794 13.685 1.00 86.94 73 VAL A N 1
ATOM 586 C CA . VAL A 1 73 ? 6.744 -2.678 14.169 1.00 86.94 73 VAL A CA 1
ATOM 587 C C . VAL A 1 73 ? 7.485 -4.009 14.029 1.00 86.94 73 VAL A C 1
ATOM 589 O O . VAL A 1 73 ? 8.697 -4.011 13.817 1.00 86.94 73 VAL A O 1
ATOM 592 N N . GLU A 1 74 ? 6.755 -5.119 14.151 1.00 86.25 74 GLU A N 1
ATOM 593 C CA . GLU A 1 74 ? 7.266 -6.492 14.043 1.00 86.25 74 GLU A CA 1
ATOM 594 C C . GLU A 1 74 ? 7.044 -7.118 12.660 1.00 86.25 74 GLU A C 1
ATOM 596 O O . GLU A 1 74 ? 7.343 -8.298 12.476 1.00 86.25 74 GLU A O 1
ATOM 601 N N . HIS A 1 75 ? 6.543 -6.343 11.690 1.00 90.12 75 HIS A N 1
ATOM 602 C CA . HIS A 1 75 ? 6.215 -6.823 10.343 1.00 90.12 75 HIS A CA 1
ATOM 603 C C . HIS A 1 75 ? 5.233 -8.001 10.342 1.00 90.12 75 HIS A C 1
ATOM 605 O O . HIS A 1 75 ? 5.366 -8.922 9.538 1.00 90.12 75 HIS A O 1
ATOM 611 N N . ASP A 1 76 ? 4.249 -7.969 11.241 1.00 91.00 76 ASP A N 1
ATOM 612 C CA . ASP A 1 76 ? 3.181 -8.965 11.332 1.00 91.00 76 ASP A CA 1
ATOM 613 C C . ASP A 1 76 ? 1.816 -8.278 11.250 1.00 91.00 76 ASP A C 1
ATOM 615 O O . ASP A 1 76 ? 1.232 -7.851 12.248 1.00 91.00 76 ASP A O 1
ATOM 619 N N . TYR A 1 77 ? 1.326 -8.091 10.027 1.00 94.00 77 TYR A N 1
ATOM 620 C CA . TYR A 1 77 ? 0.058 -7.417 9.774 1.00 94.00 77 TYR A CA 1
ATOM 621 C C . TYR A 1 77 ? -0.621 -7.932 8.512 1.00 94.00 77 TYR A C 1
ATOM 623 O O . TYR A 1 77 ? 0.022 -8.340 7.542 1.00 94.00 77 TYR A O 1
ATOM 631 N N . ARG A 1 78 ? -1.950 -7.865 8.515 1.00 95.88 78 ARG A N 1
ATOM 632 C CA . ARG A 1 78 ? -2.791 -8.347 7.422 1.00 95.88 78 ARG A CA 1
ATOM 633 C C . ARG A 1 78 ? -3.549 -7.227 6.744 1.00 95.88 78 ARG A C 1
ATOM 635 O O . ARG A 1 78 ? -3.770 -6.164 7.326 1.00 95.88 78 ARG A O 1
ATOM 642 N N . MET A 1 79 ? -3.945 -7.502 5.510 1.00 97.19 79 MET A N 1
ATOM 643 C CA . MET A 1 79 ? -4.757 -6.631 4.676 1.00 97.19 79 MET A CA 1
ATOM 644 C C . MET A 1 79 ? -6.047 -7.351 4.315 1.00 97.19 79 MET A C 1
ATOM 646 O O . MET A 1 79 ? -6.015 -8.478 3.811 1.00 97.19 79 MET A O 1
ATOM 650 N N . GLU A 1 80 ? -7.171 -6.688 4.544 1.00 96.88 80 GLU A N 1
ATOM 651 C CA . GLU A 1 80 ? -8.500 -7.223 4.282 1.00 96.88 80 GLU A CA 1
ATOM 652 C C . GLU A 1 80 ? -9.286 -6.305 3.344 1.00 96.88 80 GLU A C 1
ATOM 654 O O . GLU A 1 80 ? -9.289 -5.086 3.516 1.00 96.88 80 GLU A O 1
ATOM 659 N N . VAL A 1 81 ? -9.978 -6.907 2.377 1.00 96.44 81 VAL A N 1
ATOM 660 C CA . VAL A 1 81 ? -10.994 -6.270 1.522 1.00 96.44 81 VAL A CA 1
ATOM 661 C C . VAL A 1 81 ? -12.308 -6.969 1.832 1.00 96.44 81 VAL A C 1
ATOM 663 O O . VAL A 1 81 ? -12.345 -8.196 1.869 1.00 96.44 81 VAL A O 1
ATOM 666 N N . ASP A 1 82 ? -13.363 -6.214 2.136 1.00 94.44 82 ASP A N 1
ATOM 667 C CA . ASP A 1 82 ? -14.663 -6.770 2.546 1.00 94.44 82 ASP A CA 1
ATOM 668 C C . ASP A 1 82 ? -14.563 -7.828 3.665 1.00 94.44 82 ASP A C 1
ATOM 670 O O . ASP A 1 82 ? -15.299 -8.813 3.692 1.00 94.44 82 ASP A O 1
ATOM 674 N N . ARG A 1 83 ? -13.642 -7.613 4.621 1.00 94.69 83 ARG A N 1
ATOM 675 C CA . ARG A 1 83 ? -13.328 -8.528 5.746 1.00 94.69 83 ARG A CA 1
ATOM 676 C C . ARG A 1 83 ? -12.737 -9.881 5.329 1.00 94.69 83 ARG A C 1
ATOM 678 O O . ARG A 1 83 ? -12.663 -10.801 6.141 1.00 94.69 83 ARG A O 1
ATOM 685 N N . VAL A 1 84 ? -12.307 -10.014 4.078 1.00 96.19 84 VAL A N 1
ATOM 686 C CA . VAL A 1 84 ? -11.587 -11.180 3.564 1.00 96.19 84 VAL A CA 1
ATOM 687 C C . VAL A 1 84 ? -10.110 -10.831 3.461 1.00 96.19 84 VAL A C 1
ATOM 689 O O . VAL A 1 84 ? -9.741 -9.835 2.838 1.00 96.19 84 VAL A O 1
ATOM 692 N N . GLN A 1 85 ? -9.249 -11.655 4.059 1.00 96.75 85 GLN A N 1
ATOM 693 C CA . GLN A 1 85 ? -7.803 -11.469 3.970 1.00 96.75 85 GLN A CA 1
ATOM 694 C C . GLN A 1 85 ? -7.325 -11.651 2.526 1.00 96.75 85 GLN A C 1
ATOM 696 O O . GLN A 1 85 ? -7.477 -12.721 1.936 1.00 96.75 85 GLN A O 1
ATOM 701 N N . VAL A 1 86 ? -6.704 -10.608 1.977 1.00 97.50 86 VAL A N 1
ATOM 702 C CA . VAL A 1 86 ? -6.159 -10.602 0.610 1.00 97.50 86 VAL A CA 1
ATOM 703 C C . VAL A 1 86 ? -4.638 -10.572 0.581 1.00 97.50 86 VAL A C 1
ATOM 705 O O . VAL A 1 86 ? -4.044 -11.003 -0.408 1.00 97.50 86 VAL A O 1
ATOM 708 N N . ALA A 1 87 ? -4.006 -10.089 1.653 1.00 97.44 87 ALA A N 1
ATOM 709 C CA . ALA A 1 87 ? -2.562 -10.124 1.804 1.00 97.44 87 ALA A CA 1
ATOM 710 C C . ALA A 1 87 ? -2.131 -10.208 3.274 1.00 97.44 87 ALA A C 1
ATOM 712 O O . ALA A 1 87 ? -2.855 -9.790 4.179 1.00 97.44 87 ALA A O 1
ATOM 713 N N . GLN A 1 88 ? -0.926 -10.726 3.498 1.00 96.00 88 GLN A N 1
ATOM 714 C CA . GLN A 1 88 ? -0.274 -10.809 4.803 1.00 96.00 88 GLN A CA 1
ATOM 715 C C . GLN A 1 88 ? 1.192 -10.412 4.662 1.00 96.00 88 GLN A C 1
ATOM 717 O O . GLN A 1 88 ? 1.903 -10.933 3.798 1.00 96.00 88 GLN A O 1
ATOM 722 N N . VAL A 1 89 ? 1.651 -9.547 5.560 1.00 94.50 89 VAL A N 1
ATOM 723 C CA . VAL A 1 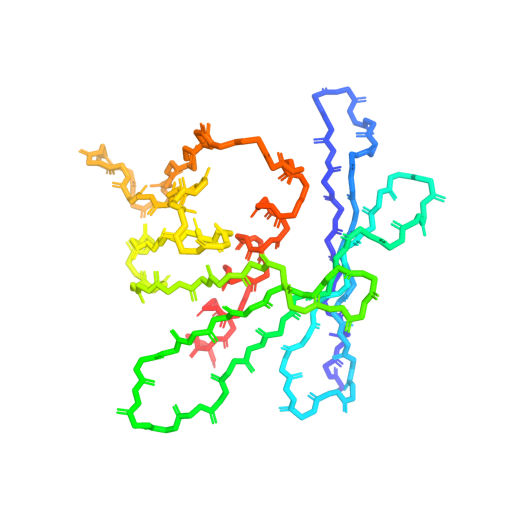89 ? 3.070 -9.309 5.806 1.00 94.50 89 VAL A CA 1
ATOM 724 C C . VAL A 1 89 ? 3.467 -10.098 7.036 1.00 94.50 89 VAL A C 1
ATOM 726 O O . VAL A 1 89 ? 2.815 -9.996 8.072 1.00 94.50 89 VAL A O 1
ATOM 729 N N . HIS A 1 90 ? 4.492 -10.929 6.901 1.00 90.06 90 HIS A N 1
ATOM 730 C CA . HIS A 1 90 ? 5.035 -11.699 8.009 1.00 90.06 90 HIS A CA 1
ATOM 731 C C . HIS A 1 90 ? 6.552 -11.566 8.019 1.00 90.06 90 HIS A C 1
ATOM 733 O O . HIS A 1 90 ? 7.218 -11.680 6.981 1.00 90.06 90 HIS A O 1
ATOM 739 N N . ARG A 1 91 ? 7.128 -11.3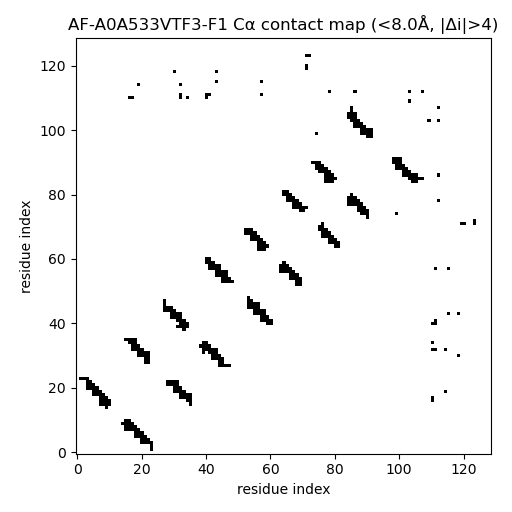94 9.204 1.00 82.56 91 ARG A N 1
ATOM 740 C CA . ARG A 1 91 ? 8.564 -11.563 9.384 1.00 82.56 91 ARG A CA 1
ATOM 741 C C . ARG A 1 91 ? 8.916 -13.008 9.044 1.00 82.56 91 ARG A C 1
ATOM 7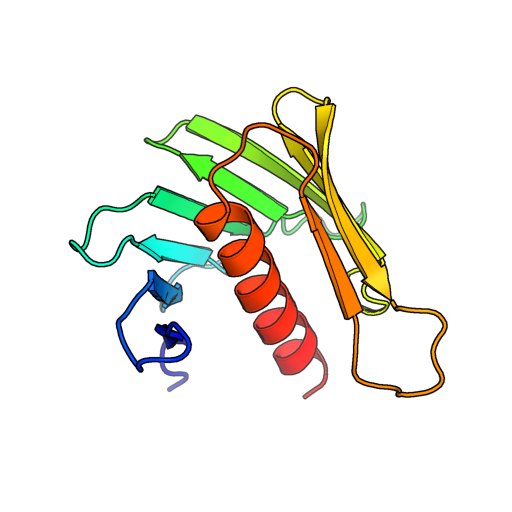43 O O . ARG A 1 91 ? 8.380 -13.945 9.640 1.00 82.56 91 ARG A O 1
ATOM 750 N N . LYS A 1 92 ? 9.797 -13.217 8.063 1.00 64.12 92 LYS A N 1
ATOM 751 C CA . LYS A 1 92 ? 10.278 -14.573 7.801 1.00 64.12 92 LYS A CA 1
ATOM 752 C C . LYS A 1 92 ? 11.099 -15.018 9.009 1.00 64.12 92 LYS A C 1
ATOM 754 O O . LYS A 1 92 ? 11.989 -14.302 9.454 1.00 64.12 92 LYS A O 1
ATOM 759 N N . TRP A 1 93 ? 10.848 -16.230 9.487 1.00 53.09 93 TRP A N 1
ATOM 760 C CA . TRP A 1 93 ? 11.631 -16.909 10.527 1.00 53.09 93 TRP A CA 1
ATOM 761 C C . TRP A 1 93 ? 13.046 -17.328 10.056 1.00 53.09 93 TRP A C 1
ATOM 763 O O . TRP A 1 93 ? 13.634 -18.259 10.596 1.00 53.09 93 TRP A O 1
ATOM 773 N N . VAL A 1 94 ? 13.610 -16.665 9.041 1.00 48.56 94 VAL A N 1
ATOM 774 C CA . VAL A 1 94 ? 15.017 -16.822 8.645 1.00 48.56 94 VAL A CA 1
ATOM 775 C C . VAL A 1 94 ? 15.814 -15.693 9.284 1.00 48.56 94 VAL A C 1
ATOM 777 O O . VAL A 1 94 ? 15.382 -14.548 9.311 1.00 48.56 94 VAL A O 1
ATOM 780 N N . SER A 1 95 ? 16.977 -16.041 9.815 1.00 54.12 95 SER A N 1
ATOM 781 C CA . SER A 1 95 ? 17.873 -15.302 10.715 1.00 54.12 95 SER A CA 1
ATOM 782 C C . SER A 1 95 ? 18.409 -13.936 10.236 1.00 54.12 95 SER A C 1
ATOM 784 O O . SER A 1 95 ? 19.337 -13.402 10.841 1.00 54.12 95 SER A O 1
ATOM 786 N N . ILE A 1 96 ? 17.837 -13.333 9.193 1.00 59.19 96 ILE A N 1
ATOM 787 C CA . ILE A 1 96 ? 18.217 -12.014 8.680 1.00 59.19 96 ILE A CA 1
ATOM 788 C C . ILE A 1 96 ? 17.229 -10.985 9.231 1.00 59.19 96 ILE A C 1
ATOM 790 O O . ILE A 1 96 ? 16.042 -11.000 8.916 1.00 59.19 96 ILE A O 1
ATOM 794 N N . ARG A 1 97 ? 17.733 -10.087 10.081 1.00 57.59 97 ARG A N 1
ATOM 795 C CA . ARG A 1 97 ? 16.941 -9.150 10.891 1.00 57.59 97 ARG A CA 1
ATOM 796 C C . ARG A 1 97 ? 16.035 -8.209 10.077 1.00 57.59 97 ARG A C 1
ATOM 798 O O . ARG A 1 97 ? 15.037 -7.765 10.639 1.00 57.59 97 ARG A O 1
ATOM 805 N N . ASP A 1 98 ? 16.326 -8.007 8.790 1.00 66.00 98 ASP A N 1
ATOM 806 C CA . ASP A 1 98 ? 15.743 -6.947 7.954 1.00 66.00 98 ASP A CA 1
ATOM 807 C C . ASP A 1 98 ? 14.888 -7.457 6.774 1.00 66.00 98 ASP A C 1
ATOM 809 O O . ASP A 1 98 ? 14.620 -6.710 5.836 1.00 66.00 98 ASP A O 1
ATOM 813 N N . GLN A 1 99 ? 14.465 -8.730 6.773 1.00 77.06 99 GLN A N 1
ATOM 814 C CA . GLN A 1 99 ? 13.618 -9.284 5.706 1.00 77.06 99 GLN A CA 1
ATOM 815 C C . GLN A 1 99 ? 12.230 -9.686 6.210 1.00 77.06 99 GLN A C 1
ATOM 817 O O . GLN A 1 99 ? 12.080 -10.428 7.183 1.00 77.06 99 GLN A O 1
ATOM 822 N N . PHE A 1 100 ? 11.206 -9.276 5.470 1.00 82.50 100 PHE A N 1
ATOM 823 C CA . PHE A 1 100 ? 9.833 -9.743 5.633 1.00 82.50 100 PHE A CA 1
ATOM 824 C C . PHE A 1 100 ? 9.298 -10.285 4.305 1.00 82.50 100 PHE A C 1
ATOM 826 O O . PHE A 1 100 ? 9.787 -9.956 3.223 1.00 82.50 100 PHE A O 1
ATOM 833 N N . GLY A 1 101 ? 8.313 -11.174 4.389 1.00 89.44 101 GLY A N 1
ATOM 834 C CA . GLY A 1 101 ? 7.590 -11.698 3.239 1.00 89.44 101 GLY A CA 1
ATOM 835 C C . GLY A 1 101 ? 6.231 -11.026 3.109 1.00 89.44 101 GLY A C 1
ATOM 836 O O . GLY A 1 101 ? 5.525 -10.868 4.101 1.00 89.44 101 GLY A O 1
ATOM 837 N N . VAL A 1 102 ? 5.844 -10.688 1.880 1.00 94.06 102 VAL A N 1
ATOM 838 C CA . VAL A 1 102 ? 4.472 -10.294 1.541 1.00 94.06 102 VAL A CA 1
ATOM 839 C C . VAL A 1 102 ? 3.838 -11.450 0.776 1.00 94.06 102 VAL A C 1
ATOM 841 O O . VAL A 1 102 ? 4.368 -11.887 -0.242 1.00 94.06 102 VAL A O 1
ATOM 844 N N . SER A 1 103 ? 2.730 -11.979 1.283 1.00 94.31 103 SER A N 1
ATOM 845 C CA . SER A 1 103 ? 1.920 -12.994 0.602 1.00 94.31 103 SER A CA 1
ATOM 846 C C . SER A 1 103 ? 0.632 -12.345 0.126 1.00 94.31 103 SER A C 1
ATOM 848 O O . SER A 1 103 ? -0.079 -11.769 0.943 1.00 94.31 103 SER A O 1
ATOM 850 N N . ILE A 1 104 ? 0.338 -12.427 -1.172 1.00 95.62 104 ILE A N 1
ATOM 851 C CA . ILE A 1 104 ? -0.898 -11.916 -1.778 1.00 95.62 104 ILE A CA 1
ATOM 852 C C . ILE A 1 104 ? -1.702 -13.125 -2.235 1.00 95.62 104 ILE A C 1
ATOM 854 O O . ILE A 1 104 ? -1.245 -13.890 -3.080 1.00 95.62 104 ILE A O 1
ATOM 858 N N . THR A 1 105 ? -2.868 -13.324 -1.633 1.00 89.44 105 THR A N 1
ATOM 859 C CA . THR A 1 105 ? -3.704 -14.517 -1.827 1.00 89.44 105 THR A CA 1
ATOM 860 C C . THR A 1 105 ? -5.074 -14.189 -2.414 1.00 89.44 105 THR A C 1
ATOM 862 O O . THR A 1 105 ? -5.756 -15.088 -2.895 1.00 89.44 105 THR A O 1
ATOM 865 N N . GLY A 1 106 ? -5.492 -12.920 -2.370 1.00 85.31 106 GLY A N 1
ATOM 866 C CA . GLY A 1 106 ? -6.764 -12.452 -2.921 1.00 85.31 106 GLY A CA 1
ATOM 867 C C . GLY A 1 106 ? -6.633 -11.817 -4.307 1.00 85.31 106 GLY A C 1
ATOM 868 O O . GLY A 1 106 ? -5.541 -11.461 -4.747 1.00 85.31 106 GLY A O 1
ATOM 869 N N . ASN A 1 107 ? -7.772 -11.621 -4.977 1.00 91.38 107 ASN A N 1
ATOM 870 C CA . ASN A 1 107 ? -7.846 -10.832 -6.207 1.00 91.38 107 ASN A CA 1
ATOM 871 C C . ASN A 1 107 ? -7.819 -9.333 -5.866 1.00 91.38 107 ASN A C 1
ATOM 873 O O . ASN A 1 107 ? -8.856 -8.699 -5.672 1.00 91.38 107 ASN A O 1
ATOM 877 N N . VAL A 1 108 ? -6.614 -8.789 -5.734 1.00 94.88 108 VAL A N 1
ATOM 878 C CA . VAL A 1 108 ? -6.348 -7.388 -5.400 1.00 94.88 108 VAL A CA 1
ATOM 879 C C . VAL A 1 108 ? -5.248 -6.854 -6.305 1.00 94.88 108 VAL A C 1
ATOM 881 O O . VAL A 1 108 ? -4.370 -7.605 -6.723 1.00 94.88 108 VAL A O 1
ATOM 884 N N . ASP A 1 109 ? -5.280 -5.554 -6.599 1.00 95.38 109 ASP A N 1
ATOM 885 C CA . ASP A 1 109 ? -4.186 -4.898 -7.311 1.00 95.38 109 ASP A CA 1
ATOM 886 C C . ASP A 1 109 ? -2.900 -4.952 -6.458 1.00 95.38 109 ASP A C 1
ATOM 888 O O . ASP A 1 109 ? -2.859 -4.336 -5.384 1.00 95.38 109 ASP A O 1
ATOM 892 N N . PRO A 1 110 ? -1.833 -5.647 -6.903 1.00 96.06 110 PRO A N 1
ATOM 893 C CA . PRO A 1 110 ? -0.608 -5.778 -6.120 1.00 96.06 110 PRO A CA 1
ATOM 894 C C . PRO A 1 110 ? 0.058 -4.435 -5.810 1.00 96.06 110 PRO A C 1
ATOM 896 O O . PRO A 1 110 ? 0.740 -4.316 -4.794 1.00 96.06 110 PRO A O 1
ATOM 899 N N . ARG A 1 111 ? -0.162 -3.402 -6.635 1.00 96.75 111 ARG A N 1
ATOM 900 C CA . ARG A 1 111 ? 0.386 -2.056 -6.409 1.00 96.75 111 ARG A CA 1
ATOM 901 C C . ARG A 1 111 ? -0.167 -1.432 -5.134 1.00 96.75 111 ARG A C 1
ATOM 903 O O . ARG A 1 111 ? 0.575 -0.798 -4.393 1.00 96.75 111 ARG A O 1
ATOM 910 N N . ILE A 1 112 ? -1.444 -1.672 -4.829 1.00 96.94 112 ILE A N 1
ATOM 911 C CA . ILE A 1 112 ? -2.063 -1.192 -3.587 1.00 96.94 112 ILE A CA 1
ATOM 912 C C . ILE A 1 112 ? -1.418 -1.877 -2.379 1.00 96.94 112 ILE A C 1
ATOM 914 O O . ILE A 1 112 ? -1.054 -1.205 -1.417 1.00 96.94 112 ILE A O 1
ATOM 918 N N . VAL A 1 113 ? -1.225 -3.198 -2.452 1.00 97.44 113 VAL A N 1
ATOM 919 C CA . VAL A 1 113 ? -0.592 -3.977 -1.378 1.00 97.44 113 VAL A CA 1
ATOM 920 C C . VAL A 1 113 ? 0.840 -3.501 -1.133 1.00 97.44 113 VAL A C 1
ATOM 922 O O . VAL A 1 113 ? 1.186 -3.132 -0.014 1.00 97.44 113 VAL A O 1
ATOM 925 N N . ILE A 1 114 ? 1.679 -3.475 -2.172 1.00 97.44 114 ILE A N 1
ATOM 926 C CA . ILE A 1 114 ? 3.092 -3.098 -2.034 1.00 97.44 114 ILE A CA 1
ATOM 927 C C . ILE A 1 114 ? 3.233 -1.621 -1.656 1.00 97.44 114 ILE A C 1
ATOM 929 O O . ILE A 1 114 ? 4.070 -1.282 -0.821 1.00 97.44 114 ILE A O 1
ATOM 933 N N . GLY A 1 115 ? 2.395 -0.742 -2.209 1.00 96.94 115 GLY A N 1
ATOM 934 C CA . GLY A 1 115 ? 2.401 0.671 -1.852 1.00 96.94 115 GLY A CA 1
ATOM 935 C C . GLY A 1 115 ? 2.065 0.881 -0.377 1.00 96.94 115 GLY A C 1
ATOM 936 O O . GLY A 1 115 ? 2.753 1.633 0.313 1.00 96.94 115 GLY A O 1
ATOM 937 N N . ALA A 1 116 ? 1.080 0.143 0.142 1.00 96.00 116 ALA A N 1
ATOM 938 C CA . ALA A 1 116 ? 0.749 0.190 1.558 1.00 96.00 116 ALA A CA 1
ATOM 939 C C . ALA A 1 116 ? 1.908 -0.274 2.454 1.00 96.00 116 ALA A C 1
ATOM 941 O O . ALA A 1 116 ? 2.190 0.367 3.465 1.00 96.00 116 ALA A O 1
ATOM 942 N N . VAL A 1 117 ? 2.616 -1.342 2.069 1.00 95.88 117 VAL A N 1
ATOM 943 C CA . VAL A 1 117 ? 3.823 -1.795 2.780 1.00 95.88 117 VAL A CA 1
ATOM 944 C C . VAL A 1 117 ? 4.880 -0.691 2.820 1.00 95.88 117 VAL A C 1
ATOM 946 O O . VAL A 1 117 ? 5.341 -0.337 3.899 1.00 95.88 117 VAL A O 1
ATOM 949 N N . ILE A 1 118 ? 5.227 -0.097 1.674 1.00 95.31 118 ILE A N 1
ATOM 950 C CA . ILE A 1 118 ? 6.259 0.954 1.587 1.00 95.31 118 ILE A CA 1
ATOM 951 C C . ILE A 1 118 ? 5.918 2.149 2.484 1.00 95.31 118 ILE A C 1
ATOM 953 O O . ILE A 1 118 ? 6.770 2.641 3.226 1.00 95.31 118 ILE A O 1
ATOM 957 N N . ALA A 1 119 ? 4.666 2.603 2.440 1.00 93.06 119 ALA A N 1
ATOM 958 C CA . ALA A 1 119 ? 4.197 3.707 3.266 1.00 93.06 119 ALA A CA 1
ATOM 959 C C . ALA A 1 119 ? 4.277 3.383 4.770 1.00 93.06 119 ALA A C 1
ATOM 961 O O . ALA A 1 119 ? 4.741 4.213 5.554 1.00 93.06 119 ALA A O 1
ATOM 962 N N . ILE A 1 120 ? 3.890 2.168 5.177 1.00 92.25 120 ILE A N 1
ATOM 963 C CA . ILE A 1 120 ? 4.008 1.705 6.569 1.00 92.25 120 ILE A CA 1
ATOM 964 C C . ILE A 1 120 ? 5.472 1.664 7.007 1.00 92.25 120 ILE A C 1
ATOM 966 O O . ILE A 1 120 ? 5.784 2.185 8.077 1.00 92.25 120 ILE A O 1
ATOM 970 N N . GLU A 1 121 ? 6.364 1.097 6.195 1.00 90.25 121 GLU A N 1
ATOM 971 C CA . GLU A 1 121 ? 7.795 1.002 6.509 1.00 90.25 121 GLU A CA 1
ATOM 972 C C . GLU A 1 121 ? 8.424 2.375 6.721 1.00 90.25 121 GLU A C 1
ATOM 974 O O . GLU A 1 121 ? 9.140 2.598 7.704 1.00 90.25 121 GLU A O 1
ATOM 979 N N . HIS A 1 122 ? 8.113 3.322 5.835 1.00 89.69 122 HIS A N 1
ATOM 980 C CA . HIS A 1 122 ? 8.579 4.693 5.967 1.00 89.69 122 HIS A CA 1
ATOM 981 C C . HIS A 1 122 ? 8.093 5.317 7.279 1.00 89.69 122 HIS A C 1
ATOM 983 O O . HIS A 1 122 ? 8.888 5.874 8.033 1.00 89.69 122 HIS A O 1
ATOM 989 N N . GLU A 1 123 ? 6.808 5.174 7.605 1.00 86.31 123 GLU A N 1
ATOM 990 C CA . GLU A 1 123 ? 6.266 5.726 8.844 1.00 86.31 123 GLU A CA 1
ATOM 991 C C . GLU A 1 123 ? 6.811 5.073 10.116 1.00 86.31 123 GLU A C 1
ATOM 993 O O . GLU A 1 123 ? 7.012 5.759 11.122 1.00 86.31 123 GLU A O 1
ATOM 998 N N . VAL A 1 124 ? 6.991 3.752 10.113 1.00 85.31 124 VAL A N 1
ATOM 999 C CA . VAL A 1 124 ? 7.559 3.015 11.248 1.00 85.31 124 VAL A CA 1
ATOM 1000 C C . VAL A 1 124 ? 9.012 3.431 11.458 1.00 85.31 124 VAL A C 1
ATOM 1002 O O . VAL A 1 124 ? 9.416 3.646 12.601 1.00 85.31 124 VAL A O 1
ATOM 1005 N N . THR A 1 125 ? 9.769 3.610 10.374 1.00 83.81 125 THR A N 1
ATOM 1006 C CA . THR A 1 125 ? 11.163 4.069 10.415 1.00 83.81 125 THR A CA 1
ATOM 1007 C C . THR A 1 125 ? 11.271 5.508 10.907 1.00 83.81 125 THR A C 1
ATOM 1009 O O . THR A 1 125 ? 12.040 5.776 11.826 1.00 83.81 125 THR A O 1
ATOM 1012 N N . GLU A 1 126 ? 10.458 6.427 10.380 1.00 80.25 126 GLU A N 1
ATOM 1013 C CA . GLU A 1 126 ? 10.468 7.830 10.811 1.00 80.25 126 GLU A CA 1
ATOM 1014 C C . GLU A 1 126 ? 10.104 8.015 12.288 1.00 80.25 126 GLU A C 1
ATOM 1016 O O . GLU A 1 126 ? 10.554 8.969 12.901 1.00 80.25 126 GLU A O 1
ATOM 1021 N N . ARG A 1 127 ? 9.283 7.136 12.879 1.00 70.25 127 ARG A N 1
ATOM 1022 C CA . ARG A 1 127 ? 8.915 7.222 14.306 1.00 70.25 127 ARG A CA 1
ATOM 1023 C C . ARG A 1 127 ? 10.009 6.752 15.261 1.00 70.25 127 ARG A C 1
ATOM 1025 O O . ARG A 1 127 ? 9.874 6.962 16.464 1.00 70.25 127 ARG A O 1
ATOM 1032 N N . ARG A 1 128 ? 11.024 6.043 14.761 1.00 63.50 128 ARG A N 1
ATOM 1033 C CA . ARG A 1 128 ? 12.151 5.556 15.569 1.00 63.50 128 ARG A CA 1
ATOM 1034 C C . ARG A 1 128 ? 13.267 6.600 15.721 1.00 63.50 128 ARG A C 1
ATOM 1036 O O . ARG A 1 128 ? 14.173 6.362 16.516 1.00 63.50 128 ARG A O 1
ATOM 1043 N N . HIS A 1 129 ? 13.193 7.712 14.992 1.00 47.81 129 HIS A N 1
ATOM 1044 C CA . HIS A 1 129 ? 14.134 8.834 15.017 1.00 47.81 129 HIS A CA 1
ATOM 1045 C C . HIS A 1 129 ? 13.442 10.110 15.506 1.00 47.81 129 HIS A C 1
ATOM 1047 O O . HIS A 1 129 ? 14.156 10.954 16.087 1.00 47.81 129 HIS A O 1
#

pLDDT: mean 86.11, std 15.23, range [43.22, 98.31]